Protein AF-X1AGR5-F1 (afdb_monomer)

Organism: NCBI:txid412755

Sequence (133 aa):
MGRGGSDTTAVALAVALNAKRVEIYSDVTGLFTADPNIVKEAKVIDKTEYEELFNMSYHGAKIVNIEAAEIALKSDNITLELKSAFSPEKGTKVLKKVEEGKIDFKTKKFARAVTHIPDIIQISIKLEENIDE

Secondary structure (DSSP, 8-state):
--TTHHHHHHHHHHHHTT-SEEEEEESSSS-BSS-TTT-TT--B-SEEEHHHHHHHHHTT--SS-HHHHHHHHH-SSPEEEEEESS--S--EEEES--------TTS--S-S------SPPP--PPPPP----

InterPro domains:
  IPR001048 Aspartate/glutamate/uridylate kinase [PF00696] (2-79)
  IPR036393 Acetylglutamate kinase-like superfamily [G3DSA:3.40.1160.10] (1-108)
  IPR036393 Acetylglutamate kinase-like superfamily [SSF53633] (2-96)

Structure (mmCIF, N/CA/C/O backbone):
data_AF-X1AGR5-F1
#
_entry.id   AF-X1AGR5-F1
#
loop_
_atom_site.group_PDB
_atom_site.id
_atom_site.type_symbol
_atom_site.label_atom_id
_atom_site.label_alt_id
_atom_site.label_comp_id
_atom_site.label_asym_id
_atom_site.label_entity_id
_atom_site.label_seq_id
_atom_site.pdbx_PDB_ins_code
_atom_site.Cartn_x
_atom_site.Cartn_y
_atom_site.Cartn_z
_atom_site.occupancy
_atom_site.B_iso_or_equiv
_atom_site.auth_seq_id
_atom_site.auth_comp_id
_atom_site.auth_asym_id
_atom_site.auth_atom_id
_atom_site.pdbx_PDB_model_num
ATOM 1 N N . MET A 1 1 ? -5.557 19.786 -8.642 1.00 55.28 1 MET A N 1
ATOM 2 C CA . MET A 1 1 ? -4.500 18.828 -8.247 1.00 55.28 1 MET A CA 1
ATOM 3 C C . MET A 1 1 ? -4.378 17.809 -9.373 1.00 55.28 1 MET A C 1
ATOM 5 O O . MET A 1 1 ? -5.410 17.487 -9.945 1.00 55.28 1 MET A O 1
ATOM 9 N N . GLY A 1 2 ? -3.170 17.413 -9.781 1.00 69.44 2 GLY A N 1
ATOM 10 C CA . GLY A 1 2 ? -2.946 16.521 -10.933 1.00 69.44 2 GLY A CA 1
ATOM 11 C C . GLY A 1 2 ? -3.445 15.079 -10.724 1.00 69.44 2 GLY A C 1
ATOM 12 O O . GLY A 1 2 ? -4.340 14.824 -9.916 1.00 69.44 2 GLY A O 1
ATOM 13 N N . ARG A 1 3 ? -2.866 14.107 -11.447 1.00 71.94 3 ARG A N 1
ATOM 14 C CA . ARG A 1 3 ? -3.168 12.673 -11.255 1.00 71.94 3 ARG A CA 1
ATOM 15 C C . ARG A 1 3 ? -2.917 12.266 -9.796 1.00 71.94 3 ARG A C 1
ATOM 17 O O . ARG A 1 3 ? -1.848 12.532 -9.267 1.00 71.94 3 ARG A O 1
ATOM 24 N N . GLY A 1 4 ? -3.900 11.618 -9.166 1.00 74.12 4 GLY A N 1
ATOM 25 C CA . GLY A 1 4 ? -3.837 11.214 -7.753 1.00 74.12 4 GLY A CA 1
ATOM 26 C C . GLY A 1 4 ? -4.339 12.257 -6.749 1.00 74.12 4 GLY A C 1
ATOM 27 O O . GLY A 1 4 ? -4.352 11.989 -5.555 1.00 74.12 4 GLY A O 1
ATOM 28 N N . GLY A 1 5 ? -4.845 13.407 -7.215 1.00 87.38 5 GLY A N 1
ATOM 29 C CA . GLY A 1 5 ? -5.409 14.433 -6.334 1.00 87.38 5 GLY A CA 1
ATOM 30 C C . GLY A 1 5 ? -6.589 13.962 -5.474 1.00 87.38 5 GLY A C 1
ATOM 31 O O . GLY A 1 5 ? -6.826 14.550 -4.424 1.00 87.38 5 GLY A O 1
ATOM 32 N N . SER A 1 6 ? -7.304 12.907 -5.882 1.00 91.88 6 SER A N 1
ATOM 33 C CA . SER A 1 6 ? -8.380 12.305 -5.080 1.00 91.88 6 SER A CA 1
ATOM 34 C C . SER A 1 6 ? -7.843 11.710 -3.778 1.00 91.88 6 SER A C 1
ATOM 36 O O . SER A 1 6 ? -8.321 12.077 -2.707 1.00 91.88 6 SER A O 1
ATOM 38 N N . ASP A 1 7 ? -6.810 10.868 -3.860 1.00 93.81 7 ASP A N 1
ATOM 39 C CA . ASP A 1 7 ? -6.175 10.243 -2.694 1.00 93.81 7 ASP A CA 1
ATOM 40 C C . ASP A 1 7 ? -5.610 11.317 -1.761 1.00 93.81 7 ASP A C 1
ATOM 42 O O . ASP A 1 7 ? -5.871 11.307 -0.558 1.00 93.81 7 ASP A O 1
ATOM 46 N N . THR A 1 8 ? -4.900 12.302 -2.324 1.00 93.69 8 THR A N 1
ATOM 47 C CA . THR A 1 8 ? -4.321 13.419 -1.567 1.00 93.69 8 THR A CA 1
ATOM 48 C C . THR A 1 8 ? -5.403 14.217 -0.844 1.00 93.69 8 THR A C 1
ATOM 50 O O . THR A 1 8 ? -5.253 14.536 0.333 1.00 93.69 8 THR A O 1
ATOM 53 N N . THR A 1 9 ? -6.517 14.506 -1.522 1.00 95.00 9 THR A N 1
ATOM 54 C CA . THR A 1 9 ? -7.651 15.230 -0.929 1.00 95.00 9 THR A CA 1
ATOM 55 C C . THR A 1 9 ? -8.308 14.412 0.180 1.00 95.00 9 THR A C 1
ATOM 57 O O . THR A 1 9 ? -8.598 14.956 1.244 1.00 95.00 9 THR A O 1
ATOM 60 N N . ALA A 1 10 ? -8.504 13.107 -0.031 1.00 95.06 10 ALA A N 1
ATOM 61 C CA . ALA A 1 10 ? -9.093 12.212 0.959 1.00 95.06 10 ALA A CA 1
ATOM 62 C C . ALA A 1 10 ? -8.238 12.139 2.231 1.00 95.06 10 ALA A C 1
ATOM 64 O O . ALA A 1 10 ? -8.761 12.289 3.338 1.00 95.06 10 ALA A O 1
ATOM 65 N N . VAL A 1 11 ? -6.920 11.980 2.081 1.00 95.44 11 VAL A N 1
ATOM 66 C CA . VAL A 1 11 ? -5.991 11.959 3.216 1.00 95.44 11 VAL A CA 1
ATOM 67 C C . VAL A 1 11 ? -5.942 13.319 3.909 1.00 95.44 11 VAL A C 1
ATOM 69 O O . VAL A 1 11 ? -6.054 13.376 5.131 1.00 95.44 11 VAL A O 1
ATOM 72 N N . ALA A 1 12 ? -5.831 14.424 3.167 1.00 94.25 12 ALA A N 1
ATOM 73 C CA . ALA A 1 12 ? -5.797 15.764 3.754 1.00 94.25 12 ALA A CA 1
ATOM 74 C C . ALA A 1 12 ? -7.069 16.074 4.562 1.00 94.25 12 ALA A C 1
ATOM 76 O O . ALA A 1 12 ? -6.987 16.589 5.679 1.00 94.25 12 ALA A O 1
ATOM 77 N N . LEU A 1 13 ? -8.241 15.706 4.035 1.00 96.00 13 LEU A N 1
ATOM 78 C CA . LEU A 1 13 ? -9.512 15.858 4.739 1.00 96.00 13 LEU A CA 1
ATOM 79 C C . LEU A 1 13 ? -9.560 14.986 5.999 1.00 96.00 13 LEU A C 1
ATOM 81 O O . LEU A 1 13 ? -9.976 15.454 7.055 1.00 96.00 13 LEU A O 1
ATOM 85 N N . ALA A 1 14 ? -9.093 13.741 5.917 1.00 96.44 14 ALA A N 1
ATOM 86 C CA . ALA A 1 14 ? -9.012 12.848 7.066 1.00 96.44 14 ALA A CA 1
ATOM 87 C C . ALA A 1 14 ? -8.092 13.391 8.170 1.00 96.44 14 ALA A C 1
ATOM 89 O O . ALA A 1 14 ? -8.445 13.295 9.345 1.00 96.44 14 ALA A O 1
ATOM 90 N N . VAL A 1 15 ? -6.962 14.013 7.809 1.00 94.62 15 VAL A N 1
ATOM 91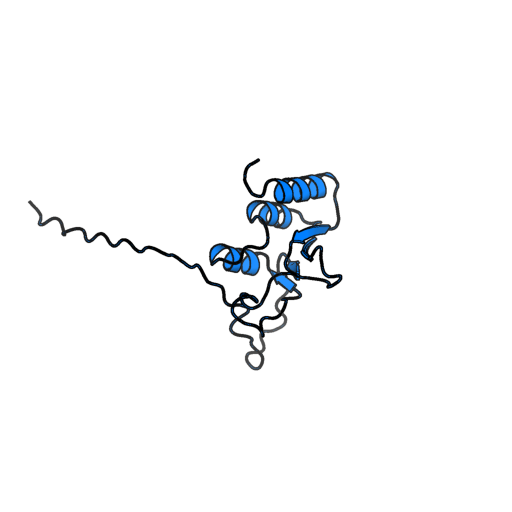 C CA . VAL A 1 15 ? -6.079 14.700 8.767 1.00 94.62 15 VAL A CA 1
ATOM 92 C C . VAL A 1 15 ? -6.823 15.852 9.435 1.00 94.62 15 VAL A C 1
ATOM 94 O O . VAL A 1 15 ? -6.846 15.931 10.662 1.00 94.62 15 VAL A O 1
ATOM 97 N N . ALA A 1 16 ? -7.471 16.714 8.647 1.00 95.19 16 ALA A N 1
ATOM 98 C CA . ALA A 1 16 ? -8.199 17.874 9.160 1.00 95.19 16 ALA A CA 1
ATOM 99 C C . ALA A 1 16 ? -9.364 17.486 10.090 1.00 95.19 16 ALA A C 1
ATOM 101 O O . ALA A 1 16 ? -9.643 18.183 11.062 1.00 95.19 16 ALA A O 1
ATOM 102 N N . LEU A 1 17 ? -10.024 16.360 9.811 1.00 96.00 17 LEU A N 1
ATOM 103 C CA . LEU A 1 17 ? -11.137 15.830 10.603 1.00 96.00 17 LEU A CA 1
ATOM 104 C C . LEU A 1 17 ? -10.696 14.904 11.746 1.00 96.00 17 LEU A C 1
ATOM 106 O O . LEU A 1 17 ? -11.548 14.344 12.436 1.00 96.00 17 LEU A O 1
ATOM 110 N N . ASN A 1 18 ? -9.388 14.725 11.951 1.00 93.81 18 ASN A N 1
ATOM 111 C CA . ASN A 1 18 ? -8.825 13.812 12.944 1.00 93.81 18 ASN A CA 1
ATOM 112 C C . ASN A 1 18 ? -9.389 12.377 12.834 1.00 93.81 18 ASN A C 1
ATOM 114 O O . ASN A 1 18 ? -9.734 11.728 13.827 1.00 93.81 18 ASN A O 1
ATOM 118 N N . ALA A 1 19 ? -9.540 11.894 11.601 1.00 96.06 19 ALA A N 1
ATOM 119 C CA . ALA A 1 19 ? -10.049 10.562 11.326 1.00 96.06 19 ALA A CA 1
ATOM 120 C C . ALA A 1 19 ? -9.051 9.482 11.770 1.00 96.06 19 ALA A C 1
ATOM 122 O O . ALA A 1 19 ? -7.838 9.668 11.735 1.00 96.06 19 ALA A O 1
ATOM 123 N N . LYS A 1 20 ? -9.575 8.308 12.138 1.00 94.25 20 LYS A N 1
ATOM 124 C CA . LYS A 1 20 ? -8.757 7.161 12.579 1.00 94.25 20 LYS A CA 1
ATOM 125 C C . LYS A 1 20 ? -8.129 6.377 11.424 1.00 94.25 20 LYS A C 1
ATOM 127 O O . LYS A 1 20 ? -7.192 5.603 11.621 1.00 94.25 20 LYS A O 1
ATOM 132 N N . ARG A 1 21 ? -8.709 6.484 10.228 1.00 94.81 21 ARG A N 1
ATOM 133 C CA . ARG A 1 21 ? -8.264 5.739 9.051 1.00 94.81 21 ARG A CA 1
ATOM 134 C C . ARG A 1 21 ? -8.702 6.398 7.753 1.00 94.81 21 ARG A C 1
ATOM 136 O O . ARG A 1 21 ? -9.704 7.111 7.734 1.00 94.81 21 ARG A O 1
ATOM 143 N N . VAL A 1 22 ? -7.969 6.086 6.693 1.00 96.31 22 VAL A N 1
ATOM 144 C CA . VAL A 1 22 ? -8.286 6.402 5.301 1.00 96.31 22 VAL A CA 1
ATOM 145 C C . VAL A 1 22 ? -8.297 5.096 4.524 1.00 96.31 22 VAL A C 1
ATOM 147 O O . VAL A 1 22 ? -7.329 4.341 4.569 1.00 96.31 22 VAL A O 1
ATOM 150 N N . GLU A 1 23 ? -9.391 4.840 3.818 1.00 95.56 23 GLU A N 1
ATOM 151 C CA . GLU A 1 23 ? -9.535 3.681 2.942 1.00 95.56 23 GLU A CA 1
ATOM 152 C C . GLU A 1 23 ? -9.437 4.159 1.489 1.00 95.56 23 GLU A C 1
ATOM 154 O O . GLU A 1 23 ? -10.241 4.984 1.052 1.00 95.56 23 GLU A O 1
ATOM 159 N N . ILE A 1 24 ? -8.450 3.657 0.751 1.00 94.88 24 ILE A N 1
ATOM 160 C CA . ILE A 1 24 ? -8.292 3.898 -0.684 1.00 94.88 24 ILE A CA 1
ATOM 161 C C . ILE A 1 24 ? -8.856 2.691 -1.421 1.00 94.88 24 ILE A C 1
ATOM 163 O O . ILE A 1 24 ? -8.358 1.573 -1.277 1.00 94.88 24 ILE A O 1
ATOM 167 N N . TYR A 1 25 ? -9.916 2.925 -2.191 1.00 93.19 25 TYR A N 1
ATOM 168 C CA . TYR A 1 25 ? -10.593 1.898 -2.972 1.00 93.19 25 TYR A CA 1
ATOM 169 C C . TYR A 1 25 ? -10.103 1.916 -4.421 1.00 93.19 25 TYR A C 1
ATOM 171 O O . TYR A 1 25 ? -10.128 2.956 -5.077 1.00 93.19 25 TYR A O 1
ATOM 179 N N . SER A 1 26 ? -9.694 0.752 -4.918 1.00 90.56 26 SER A N 1
ATOM 180 C CA . SER A 1 26 ? -9.244 0.532 -6.295 1.00 90.56 26 SER A CA 1
ATOM 181 C C . SER A 1 26 ? -9.943 -0.682 -6.923 1.00 90.56 26 SER A C 1
ATOM 183 O O . SER A 1 26 ? -10.849 -1.276 -6.333 1.00 90.56 26 SER A O 1
ATOM 185 N N . ASP A 1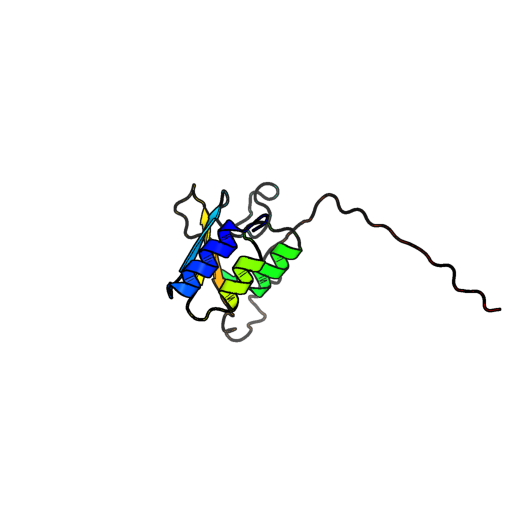 27 ? -9.564 -1.040 -8.144 1.00 88.31 27 ASP A N 1
ATOM 186 C CA . ASP A 1 27 ? -10.014 -2.253 -8.826 1.00 88.31 27 ASP A CA 1
ATOM 187 C C . ASP A 1 27 ? -9.318 -3.527 -8.315 1.00 88.31 27 ASP A C 1
ATOM 189 O O . ASP A 1 27 ? -9.857 -4.623 -8.466 1.00 88.31 27 ASP A O 1
ATOM 193 N N . VAL A 1 28 ? -8.187 -3.394 -7.620 1.00 86.50 28 VAL A N 1
ATOM 194 C CA . VAL A 1 28 ? -7.450 -4.502 -6.999 1.00 86.50 28 VAL A CA 1
ATOM 195 C C . VAL A 1 28 ? -7.701 -4.593 -5.492 1.00 86.50 28 VAL A C 1
ATOM 197 O O . VAL A 1 28 ? -7.942 -3.600 -4.811 1.00 86.50 28 VAL A O 1
ATOM 200 N N . THR A 1 29 ? -7.656 -5.812 -4.944 1.00 91.12 29 THR A N 1
ATOM 201 C CA . THR A 1 29 ? -7.975 -6.086 -3.528 1.00 91.12 29 THR A CA 1
ATOM 202 C C . THR A 1 29 ? -7.034 -5.423 -2.530 1.00 91.12 29 THR A C 1
ATOM 204 O O . THR A 1 29 ? -7.442 -5.115 -1.414 1.00 91.12 29 THR A O 1
ATOM 207 N N . GLY A 1 30 ? -5.789 -5.188 -2.920 1.00 93.06 30 GLY A N 1
ATOM 208 C CA . GLY A 1 30 ? -4.748 -4.641 -2.066 1.00 93.06 30 GLY A CA 1
ATOM 209 C C . GLY A 1 30 ? -3.399 -4.752 -2.760 1.00 93.06 30 GLY A C 1
ATOM 210 O O . GLY A 1 30 ? -3.326 -4.972 -3.969 1.00 93.06 30 GLY A O 1
ATOM 211 N N . LEU A 1 31 ? -2.324 -4.611 -1.994 1.00 93.94 31 LEU A N 1
ATOM 212 C CA . LEU A 1 31 ? -0.964 -4.797 -2.479 1.00 93.94 31 LEU A CA 1
ATOM 213 C C . LEU A 1 31 ? -0.672 -6.297 -2.602 1.00 93.94 31 LEU A C 1
ATOM 215 O O . LEU A 1 31 ? -0.914 -7.043 -1.656 1.00 93.94 31 LEU A O 1
ATOM 219 N N . PHE A 1 32 ? -0.146 -6.749 -3.738 1.00 93.94 32 PHE A N 1
ATOM 220 C CA . PHE A 1 32 ? 0.139 -8.167 -3.981 1.00 93.94 32 PHE A CA 1
ATOM 221 C C . PHE A 1 32 ? 1.635 -8.493 -3.889 1.00 93.94 32 PHE A C 1
ATOM 223 O O . PHE A 1 32 ? 2.493 -7.632 -4.076 1.00 93.94 32 PHE A O 1
ATOM 230 N N . THR A 1 33 ? 1.958 -9.768 -3.648 1.00 94.75 33 THR A N 1
ATOM 231 C CA . THR A 1 33 ? 3.339 -10.289 -3.670 1.00 94.75 33 THR A CA 1
ATOM 232 C C . THR A 1 33 ? 3.983 -10.264 -5.061 1.00 94.75 33 THR A C 1
ATOM 234 O O . THR A 1 33 ? 5.201 -10.353 -5.169 1.00 94.75 33 THR A O 1
ATOM 237 N N . ALA A 1 34 ? 3.185 -10.195 -6.121 1.00 94.19 34 ALA A N 1
ATOM 238 C CA . ALA A 1 34 ? 3.593 -10.013 -7.513 1.00 94.19 34 ALA A CA 1
ATOM 239 C C . ALA A 1 34 ? 2.390 -9.461 -8.295 1.00 94.19 34 ALA A C 1
ATOM 241 O O . ALA A 1 34 ? 1.284 -9.437 -7.759 1.00 94.19 34 ALA A O 1
ATOM 242 N N . ASP A 1 35 ? 2.567 -9.043 -9.549 1.00 92.31 35 ASP A N 1
ATOM 243 C CA . ASP A 1 35 ? 1.428 -8.653 -10.391 1.00 92.31 35 ASP A CA 1
ATOM 244 C C . ASP A 1 35 ? 0.503 -9.870 -10.639 1.00 92.31 35 ASP A C 1
ATOM 246 O O . ASP A 1 35 ? 0.949 -10.830 -11.277 1.00 92.31 35 ASP A O 1
ATOM 250 N N . PRO A 1 36 ? -0.767 -9.861 -10.178 1.00 91.62 36 PRO A N 1
ATOM 251 C CA . PRO A 1 36 ? -1.689 -10.991 -10.333 1.00 91.62 36 PRO A CA 1
ATOM 252 C C . PRO A 1 36 ? -2.109 -11.254 -11.791 1.00 91.62 36 PRO A C 1
ATOM 254 O O . PRO A 1 36 ? -2.593 -12.342 -12.131 1.00 91.62 36 PRO A O 1
ATOM 257 N N . ASN A 1 37 ? -1.919 -10.283 -12.689 1.00 90.25 37 ASN A N 1
ATOM 258 C CA . ASN A 1 37 ? -2.154 -10.488 -14.114 1.00 90.25 37 ASN A CA 1
ATOM 259 C C . ASN A 1 37 ? -1.077 -11.386 -14.732 1.00 90.25 37 ASN A C 1
ATOM 261 O O . ASN A 1 37 ? -1.401 -12.178 -15.619 1.00 90.25 37 ASN A O 1
ATOM 265 N N . ILE A 1 38 ? 0.154 -11.316 -14.209 1.00 92.50 38 ILE A N 1
ATOM 266 C CA . ILE A 1 38 ? 1.324 -12.073 -14.674 1.00 92.50 38 ILE A CA 1
ATOM 267 C C . ILE A 1 38 ? 1.499 -13.374 -13.878 1.00 92.50 38 ILE A C 1
ATOM 269 O O . ILE A 1 38 ? 1.680 -14.436 -14.468 1.00 92.50 38 ILE A O 1
ATOM 273 N N . VAL A 1 39 ? 1.421 -13.309 -12.547 1.00 95.12 39 VAL A N 1
ATOM 274 C CA . VAL A 1 39 ? 1.635 -14.440 -11.631 1.00 95.12 39 VAL A CA 1
ATOM 275 C C . VAL A 1 39 ? 0.317 -14.790 -10.948 1.00 95.12 39 VAL A C 1
ATOM 277 O O . VAL A 1 39 ? -0.138 -14.075 -10.058 1.00 95.12 39 VAL A O 1
ATOM 280 N N . LYS A 1 40 ? -0.310 -15.906 -11.334 1.00 93.88 40 LYS A N 1
ATOM 281 C CA . LYS A 1 40 ? -1.642 -16.294 -10.825 1.00 93.88 40 LYS A CA 1
ATOM 282 C C . LYS A 1 40 ? -1.639 -16.686 -9.350 1.00 93.88 40 LYS A C 1
ATOM 284 O O . LYS A 1 40 ? -2.659 -16.565 -8.682 1.00 93.88 40 LYS A O 1
ATOM 289 N N . GLU A 1 41 ? -0.492 -17.105 -8.831 1.00 95.75 41 GLU A N 1
ATOM 290 C CA . GLU A 1 41 ? -0.281 -17.455 -7.429 1.00 95.75 41 GLU A CA 1
ATOM 291 C C . GLU A 1 41 ? 0.005 -16.233 -6.542 1.00 95.75 41 GLU A C 1
ATOM 293 O O . GLU A 1 41 ? 0.255 -16.401 -5.343 1.00 95.75 41 GLU A O 1
ATOM 298 N N . ALA A 1 42 ? 0.003 -15.015 -7.102 1.00 94.31 42 ALA A N 1
ATOM 299 C CA . ALA A 1 42 ? 0.205 -13.789 -6.343 1.00 94.31 42 ALA A CA 1
ATOM 300 C C . ALA A 1 42 ? -0.845 -13.656 -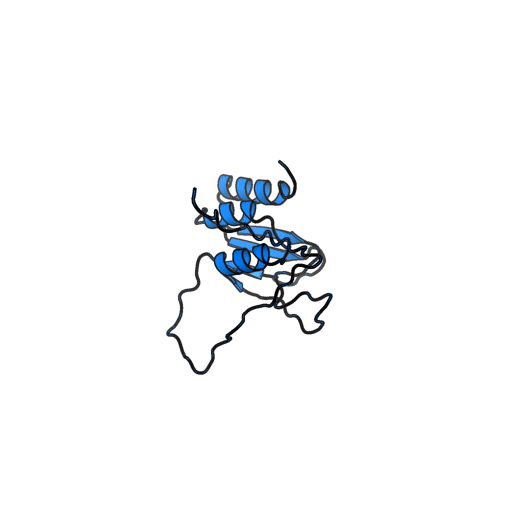5.233 1.00 94.31 42 ALA A C 1
ATOM 302 O O . ALA A 1 42 ? -2.040 -13.864 -5.442 1.00 94.31 42 ALA A O 1
ATOM 303 N N . LYS A 1 43 ? -0.393 -13.288 -4.034 1.00 93.56 43 LYS A N 1
ATOM 304 C CA . LYS A 1 43 ? -1.246 -13.182 -2.845 1.00 93.56 43 LYS A CA 1
ATOM 305 C C . LYS A 1 43 ? -1.319 -11.745 -2.372 1.00 93.56 43 LYS A C 1
ATOM 307 O O . LYS A 1 43 ? -0.329 -11.021 -2.466 1.00 93.56 43 LYS A O 1
ATOM 312 N N . VAL A 1 44 ? -2.464 -11.362 -1.817 1.00 93.69 44 VAL A N 1
ATOM 313 C CA . VAL A 1 44 ? -2.617 -10.080 -1.124 1.00 93.69 44 VAL A CA 1
ATOM 314 C C . VAL A 1 44 ? -1.714 -10.064 0.113 1.00 93.69 44 VAL A C 1
ATOM 316 O O . VAL A 1 44 ? -1.578 -11.056 0.831 1.00 93.69 44 VAL A O 1
ATOM 319 N N . ILE A 1 45 ? -1.065 -8.930 0.344 1.00 93.56 45 ILE A N 1
ATOM 320 C CA . ILE A 1 45 ? -0.246 -8.648 1.514 1.00 93.56 45 ILE A CA 1
ATOM 321 C C . ILE A 1 45 ? -1.151 -7.996 2.559 1.00 93.56 45 ILE A C 1
ATOM 323 O O . ILE A 1 45 ? -1.545 -6.847 2.400 1.00 93.56 45 ILE A O 1
ATOM 327 N N . ASP A 1 46 ? -1.458 -8.695 3.651 1.00 93.06 46 ASP A N 1
ATOM 328 C CA . ASP A 1 46 ? -2.385 -8.178 4.675 1.00 93.06 46 ASP A CA 1
ATOM 329 C C . ASP A 1 46 ? -1.885 -6.893 5.358 1.00 93.06 46 ASP A C 1
ATOM 331 O O . ASP A 1 46 ? -2.661 -6.010 5.729 1.00 93.06 46 ASP A O 1
ATOM 335 N N . LYS A 1 47 ? -0.569 -6.810 5.584 1.00 92.56 47 LYS A N 1
ATOM 336 C CA . LYS A 1 47 ? 0.096 -5.698 6.273 1.00 92.56 47 LYS A CA 1
ATOM 337 C C . LYS A 1 47 ? 1.435 -5.395 5.623 1.00 92.56 47 LYS A C 1
ATOM 339 O O . LYS A 1 47 ? 2.194 -6.325 5.339 1.00 92.56 47 LYS A O 1
ATOM 344 N N . THR A 1 48 ? 1.733 -4.119 5.451 1.00 91.75 48 THR A N 1
ATOM 345 C CA . THR A 1 48 ? 3.009 -3.639 4.915 1.00 91.75 48 THR A CA 1
ATOM 346 C C . THR A 1 48 ? 3.430 -2.366 5.632 1.00 91.75 48 THR A C 1
ATOM 348 O O . THR A 1 48 ? 2.594 -1.667 6.212 1.00 91.75 48 THR A O 1
ATOM 351 N N . GLU A 1 49 ? 4.718 -2.069 5.618 1.00 91.88 49 GLU A N 1
ATOM 352 C CA . GLU A 1 49 ? 5.226 -0.791 6.106 1.00 91.88 49 GLU A CA 1
ATOM 353 C C . GLU A 1 49 ? 5.176 0.279 5.012 1.00 91.88 49 GLU A C 1
ATOM 355 O O . GLU A 1 49 ? 5.193 -0.034 3.821 1.00 91.88 49 GLU A O 1
ATOM 360 N N . TYR A 1 50 ? 5.131 1.556 5.400 1.00 93.06 50 TYR A N 1
ATOM 361 C CA . TYR A 1 50 ? 5.202 2.649 4.422 1.00 93.06 50 TYR A CA 1
ATOM 362 C C . TYR A 1 50 ? 6.479 2.578 3.575 1.00 93.06 50 TYR A C 1
ATOM 364 O O . TYR A 1 50 ? 6.418 2.814 2.374 1.00 93.06 50 TYR A O 1
ATOM 372 N N . GLU A 1 51 ? 7.613 2.198 4.169 1.00 91.44 51 GLU A N 1
ATOM 373 C CA . GLU A 1 51 ? 8.877 2.045 3.440 1.00 91.44 51 GLU A CA 1
ATOM 374 C C . GLU A 1 51 ? 8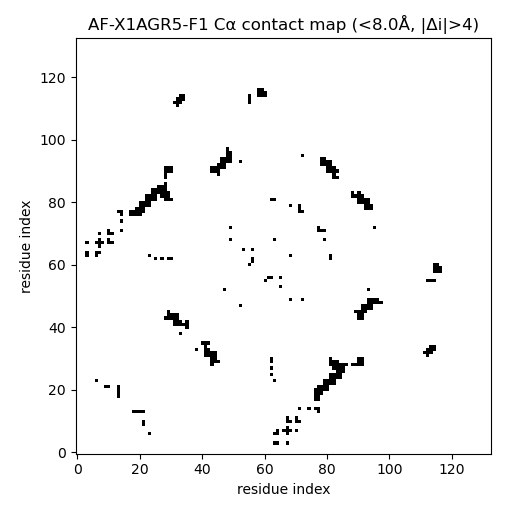.798 0.942 2.371 1.00 91.44 51 GLU A C 1
ATOM 376 O O . GLU A 1 51 ? 9.223 1.145 1.234 1.00 91.44 51 GLU A O 1
ATOM 381 N N . GLU A 1 52 ? 8.194 -0.207 2.694 1.00 91.38 52 GLU A N 1
ATOM 382 C CA . GLU A 1 52 ? 7.956 -1.282 1.724 1.00 91.38 52 GLU A CA 1
ATOM 383 C C . GLU A 1 52 ? 7.020 -0.819 0.602 1.00 91.38 52 GLU A C 1
ATOM 385 O O . GLU A 1 52 ? 7.314 -1.039 -0.573 1.00 91.38 52 GLU A O 1
ATOM 390 N N . LEU A 1 53 ? 5.920 -0.141 0.947 1.00 93.44 53 LEU A N 1
ATOM 391 C CA . LEU A 1 53 ? 4.974 0.405 -0.024 1.00 93.44 53 LEU A CA 1
ATOM 392 C C . LEU A 1 53 ? 5.657 1.390 -0.981 1.00 93.44 53 LEU A C 1
ATOM 394 O O . LEU A 1 53 ? 5.453 1.298 -2.193 1.00 93.44 53 LEU A O 1
ATOM 398 N N . PHE A 1 54 ? 6.466 2.317 -0.461 1.00 93.81 54 PHE A N 1
ATOM 399 C CA . PHE A 1 54 ? 7.189 3.297 -1.270 1.00 93.81 54 PHE A CA 1
ATOM 400 C C . PHE A 1 54 ? 8.201 2.623 -2.186 1.00 93.81 54 PHE A C 1
ATOM 402 O O . PHE A 1 54 ? 8.208 2.899 -3.385 1.00 93.81 54 PHE A O 1
ATOM 409 N N . ASN A 1 55 ? 8.981 1.676 -1.660 1.00 92.44 55 ASN A N 1
ATOM 410 C CA . ASN A 1 55 ? 9.929 0.909 -2.459 1.00 92.44 55 ASN A CA 1
ATOM 411 C C . ASN A 1 55 ? 9.224 0.126 -3.569 1.00 92.44 55 ASN A C 1
ATOM 413 O O . ASN A 1 55 ? 9.626 0.206 -4.727 1.00 92.44 55 ASN A O 1
ATOM 417 N N . MET A 1 56 ? 8.146 -0.592 -3.256 1.00 93.19 56 MET A N 1
ATOM 418 C CA . MET A 1 56 ? 7.381 -1.329 -4.262 1.00 93.19 56 MET A CA 1
ATOM 419 C C . MET A 1 56 ? 6.794 -0.394 -5.320 1.00 93.19 56 MET A C 1
ATOM 421 O O . MET A 1 56 ? 6.825 -0.710 -6.509 1.00 93.19 56 MET A O 1
ATOM 425 N N . SER A 1 57 ? 6.290 0.767 -4.906 1.00 91.31 57 SER A N 1
ATOM 426 C CA . SER A 1 57 ? 5.647 1.700 -5.829 1.00 91.31 57 SER A CA 1
ATOM 427 C C . SER A 1 57 ? 6.638 2.396 -6.751 1.00 91.31 57 SER A C 1
ATOM 429 O O . SER A 1 57 ? 6.374 2.537 -7.945 1.00 91.31 57 SER A O 1
ATOM 431 N N . TYR A 1 58 ? 7.813 2.748 -6.226 1.00 90.44 58 TYR A N 1
ATOM 432 C CA . TYR A 1 58 ? 8.923 3.269 -7.019 1.00 90.44 58 TYR A CA 1
ATOM 433 C C . TYR A 1 58 ? 9.366 2.273 -8.101 1.00 90.44 58 TYR A C 1
ATOM 435 O O . TYR A 1 58 ? 9.681 2.671 -9.218 1.00 90.44 58 TYR A O 1
ATOM 443 N N . HIS A 1 59 ? 9.307 0.972 -7.800 1.00 91.88 59 HIS A N 1
ATOM 444 C CA . HIS A 1 59 ? 9.678 -0.111 -8.715 1.00 91.88 59 HIS A CA 1
ATOM 445 C C . HIS A 1 59 ? 8.495 -0.681 -9.525 1.00 91.88 59 HIS A C 1
ATOM 447 O O . HIS A 1 59 ? 8.591 -1.770 -10.089 1.00 91.88 59 HIS A O 1
ATOM 453 N N . GLY A 1 60 ? 7.383 0.055 -9.629 1.00 88.50 60 GLY A N 1
ATOM 454 C CA . GLY A 1 60 ? 6.321 -0.228 -10.601 1.00 88.50 60 GLY A CA 1
ATOM 455 C C . GLY A 1 60 ? 4.995 -0.729 -10.032 1.00 88.50 60 GLY A C 1
ATOM 456 O O . GLY A 1 60 ? 4.034 -0.838 -10.793 1.00 88.50 60 GLY A O 1
ATOM 457 N N . ALA A 1 61 ? 4.880 -0.976 -8.722 1.00 91.25 61 ALA A N 1
ATOM 458 C CA . ALA A 1 61 ? 3.580 -1.272 -8.116 1.00 91.25 61 ALA A CA 1
ATOM 459 C C . ALA A 1 61 ? 2.692 -0.014 -8.093 1.00 91.25 61 ALA A C 1
ATOM 461 O O . ALA A 1 61 ? 3.002 0.978 -7.444 1.00 91.25 61 ALA A O 1
ATOM 462 N N . LYS A 1 62 ? 1.554 -0.030 -8.787 1.00 85.25 62 LYS A N 1
ATOM 463 C CA . LYS A 1 62 ? 0.650 1.129 -8.855 1.00 85.25 62 LYS A CA 1
ATOM 464 C C . LYS A 1 62 ? -0.649 0.806 -8.135 1.00 85.25 62 LYS A C 1
ATOM 466 O O . LYS A 1 62 ? -1.493 0.119 -8.695 1.00 85.25 62 LYS A O 1
ATOM 471 N N . ILE A 1 63 ? -0.797 1.292 -6.904 1.00 85.62 63 ILE A N 1
ATOM 472 C CA . ILE A 1 63 ? -2.022 1.080 -6.112 1.00 85.62 63 ILE A CA 1
ATOM 473 C C . ILE A 1 63 ? -2.540 2.335 -5.408 1.00 85.62 63 ILE A C 1
ATOM 475 O O . ILE A 1 63 ? -3.743 2.488 -5.240 1.00 85.62 63 ILE A O 1
ATOM 479 N N . VAL A 1 64 ? -1.651 3.245 -5.010 1.00 89.56 64 VAL A N 1
ATOM 480 C CA . VAL A 1 64 ? -2.008 4.478 -4.301 1.00 89.56 64 VAL A CA 1
ATOM 481 C C . VAL A 1 64 ? -1.094 5.607 -4.748 1.00 89.56 64 VAL A C 1
ATOM 483 O O . VAL A 1 64 ? 0.064 5.375 -5.104 1.00 89.56 64 VAL A O 1
ATOM 486 N N . ASN A 1 65 ? -1.598 6.839 -4.736 1.00 91.56 65 ASN A N 1
ATOM 487 C CA . ASN A 1 65 ? -0.748 8.007 -4.913 1.00 91.56 65 ASN A CA 1
ATOM 488 C C . ASN A 1 65 ? 0.264 8.128 -3.752 1.00 91.56 65 ASN A C 1
ATOM 490 O O . ASN A 1 65 ? -0.112 8.161 -2.579 1.00 91.56 65 ASN A O 1
ATOM 494 N N . ILE A 1 66 ? 1.555 8.215 -4.085 1.00 91.75 66 ILE A N 1
ATOM 495 C CA . ILE A 1 66 ? 2.634 8.224 -3.086 1.00 91.75 66 ILE A CA 1
ATOM 496 C C . ILE A 1 66 ? 2.625 9.490 -2.232 1.00 91.75 66 ILE A C 1
ATOM 498 O O . ILE A 1 66 ? 2.798 9.392 -1.021 1.00 91.75 66 ILE A O 1
ATOM 502 N N . GLU A 1 67 ? 2.320 10.651 -2.812 1.00 91.25 67 GLU A N 1
ATOM 503 C CA . GLU A 1 67 ? 2.222 11.907 -2.057 1.00 91.25 67 GLU A CA 1
ATOM 504 C C . GLU A 1 67 ? 1.103 11.832 -1.004 1.00 91.25 67 GLU A C 1
ATOM 506 O O . GLU A 1 67 ? 1.274 12.268 0.134 1.00 91.25 67 GLU A O 1
ATOM 511 N N . ALA A 1 68 ? -0.036 11.220 -1.342 1.00 93.81 68 ALA A N 1
ATOM 512 C CA . ALA A 1 68 ? -1.120 10.982 -0.395 1.00 93.81 68 ALA A CA 1
ATOM 513 C C . ALA A 1 68 ? -0.683 10.059 0.756 1.00 93.81 68 ALA A C 1
ATOM 515 O O . ALA A 1 68 ? -0.950 10.348 1.926 1.00 93.81 68 ALA A O 1
ATOM 516 N N . ALA A 1 69 ? 0.027 8.974 0.441 1.00 94.38 69 ALA A N 1
ATOM 517 C CA . ALA A 1 69 ? 0.553 8.053 1.443 1.00 94.38 69 ALA A CA 1
ATOM 518 C C . ALA A 1 69 ? 1.618 8.711 2.348 1.00 94.38 69 ALA A C 1
ATOM 520 O O . ALA A 1 69 ? 1.632 8.458 3.552 1.00 94.38 69 ALA A O 1
ATOM 521 N N . GLU A 1 70 ? 2.450 9.616 1.828 1.00 93.75 70 GLU A N 1
ATOM 522 C CA . GLU A 1 70 ? 3.383 10.411 2.638 1.00 93.75 70 GLU A CA 1
ATOM 523 C C . GLU A 1 70 ? 2.670 11.340 3.629 1.00 93.75 70 GLU A C 1
ATOM 525 O O . GLU A 1 70 ? 3.107 11.480 4.775 1.00 93.75 70 GLU A O 1
ATOM 530 N N . ILE A 1 71 ? 1.566 11.974 3.221 1.00 93.94 71 ILE A N 1
ATOM 531 C CA . ILE A 1 71 ? 0.758 12.800 4.131 1.00 93.94 71 ILE A CA 1
ATOM 532 C C . ILE A 1 71 ? 0.174 11.927 5.248 1.00 93.94 71 ILE A C 1
ATOM 534 O O . ILE A 1 71 ? 0.210 12.321 6.416 1.00 93.94 71 ILE A O 1
ATOM 538 N N . ALA A 1 72 ? -0.308 10.725 4.915 1.00 94.31 72 ALA A N 1
ATOM 539 C CA . ALA A 1 72 ? -0.817 9.779 5.904 1.00 94.31 72 ALA A CA 1
ATOM 540 C C . ALA A 1 72 ? 0.283 9.340 6.889 1.00 94.31 72 ALA A C 1
ATOM 542 O O . ALA A 1 72 ? 0.049 9.337 8.095 1.00 94.31 72 ALA A O 1
ATOM 543 N N . LEU A 1 73 ? 1.502 9.065 6.406 1.00 94.44 73 LEU A N 1
ATOM 544 C CA . LEU A 1 73 ? 2.668 8.736 7.239 1.00 94.44 73 LEU A CA 1
ATOM 545 C C . LEU A 1 73 ? 3.025 9.859 8.229 1.00 94.44 73 LEU A C 1
ATOM 547 O O . LEU A 1 73 ? 3.400 9.585 9.371 1.00 94.44 73 LEU A O 1
ATOM 551 N N . LYS A 1 74 ? 2.892 11.125 7.822 1.00 92.50 74 LYS A N 1
ATOM 552 C CA . LYS A 1 74 ? 3.151 12.286 8.693 1.00 92.50 74 LYS A CA 1
ATOM 553 C C . LYS A 1 74 ? 2.079 12.485 9.770 1.00 92.50 74 LYS A C 1
ATOM 555 O O . LYS A 1 74 ? 2.344 13.162 10.756 1.00 92.50 74 LYS A O 1
ATOM 560 N N . SER A 1 75 ? 0.893 11.896 9.618 1.00 89.88 75 SER A N 1
ATOM 561 C CA . SER A 1 75 ? -0.194 11.982 10.600 1.00 89.88 75 SER A CA 1
ATOM 562 C C . SER A 1 75 ? -0.116 10.856 11.628 1.00 89.88 75 SER A C 1
ATOM 564 O O . SER A 1 75 ? 0.072 9.699 11.268 1.00 89.88 75 SER A O 1
ATOM 566 N N . ASP A 1 76 ? -0.260 11.150 12.919 1.00 84.25 76 ASP A N 1
ATOM 567 C CA . ASP A 1 76 ? -0.171 10.130 13.981 1.00 84.25 76 ASP A CA 1
ATOM 568 C C . ASP A 1 76 ? -1.438 9.294 14.159 1.00 84.25 76 ASP A C 1
ATOM 570 O O . ASP A 1 76 ? -1.376 8.174 14.662 1.00 84.25 76 ASP A O 1
ATOM 574 N N . ASN A 1 77 ? -2.577 9.801 13.690 1.00 82.81 77 ASN A N 1
ATOM 575 C CA . ASN A 1 77 ? -3.881 9.199 13.962 1.00 82.81 77 ASN A CA 1
ATOM 576 C C . ASN A 1 77 ? -4.450 8.417 12.774 1.00 82.81 77 ASN A C 1
ATOM 578 O O . ASN A 1 77 ? -5.485 7.767 12.918 1.00 82.81 77 ASN A O 1
ATOM 582 N N . ILE A 1 78 ? -3.785 8.455 11.615 1.00 92.88 78 ILE A N 1
ATOM 583 C CA . ILE A 1 78 ? -4.294 7.848 10.385 1.00 92.88 78 ILE A CA 1
ATOM 584 C C . ILE A 1 78 ? -3.629 6.505 10.120 1.00 92.88 78 ILE A C 1
ATOM 586 O O . ILE A 1 78 ? -2.430 6.393 9.875 1.00 92.88 78 ILE A O 1
ATOM 590 N N . THR A 1 79 ? -4.465 5.475 10.069 1.00 93.00 79 THR A N 1
ATOM 591 C CA . THR A 1 79 ? -4.146 4.229 9.374 1.00 93.00 79 THR A CA 1
ATOM 592 C C . THR A 1 79 ? -4.559 4.326 7.904 1.00 93.00 79 THR A C 1
ATOM 594 O O . THR A 1 79 ? -5.720 4.614 7.626 1.00 93.00 79 THR A O 1
ATOM 597 N N . LEU A 1 80 ? -3.659 4.011 6.973 1.00 95.94 80 LEU A N 1
ATOM 598 C CA . LEU A 1 80 ? -3.992 3.859 5.554 1.00 95.94 80 LEU A CA 1
ATOM 599 C C . LEU A 1 80 ? -4.335 2.392 5.234 1.00 95.94 80 LEU A C 1
ATOM 601 O O . LEU A 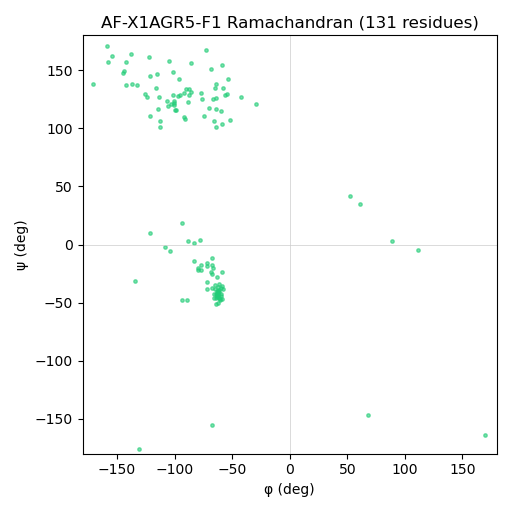1 80 ? -3.586 1.481 5.596 1.00 95.94 80 LEU A O 1
ATOM 605 N N . GLU A 1 81 ? -5.459 2.161 4.557 1.00 96.12 81 GLU A N 1
ATOM 606 C CA . GLU A 1 81 ? -5.918 0.841 4.108 1.00 96.12 81 GLU A CA 1
ATOM 607 C C . GLU A 1 81 ? -6.188 0.856 2.597 1.00 96.12 81 GLU A C 1
ATOM 609 O O . GLU A 1 81 ? -6.885 1.735 2.096 1.00 96.12 81 GLU A O 1
ATOM 614 N N . LEU A 1 82 ? -5.634 -0.115 1.872 1.00 95.94 82 LEU A N 1
ATOM 615 C CA . LEU A 1 82 ? -5.788 -0.288 0.426 1.00 95.94 82 LEU A CA 1
ATOM 616 C C . LEU A 1 82 ? -6.772 -1.428 0.174 1.00 95.94 82 LEU A C 1
ATOM 618 O O . LEU A 1 82 ? -6.528 -2.540 0.642 1.00 95.94 82 LEU A O 1
ATOM 622 N N . LYS A 1 83 ? -7.876 -1.160 -0.526 1.00 95.56 83 LYS A N 1
ATOM 623 C CA . LYS A 1 83 ? -9.007 -2.091 -0.666 1.00 95.56 83 LYS A CA 1
ATOM 624 C C . LYS A 1 83 ? -9.545 -2.115 -2.097 1.00 95.56 83 LYS A C 1
ATOM 626 O O . LYS A 1 83 ? -9.297 -1.194 -2.875 1.00 95.56 83 LYS A O 1
ATOM 631 N N . SER A 1 84 ? -10.336 -3.139 -2.424 1.00 94.12 84 SER A N 1
ATOM 632 C CA . SER A 1 84 ? -11.090 -3.185 -3.685 1.00 94.12 84 SER A CA 1
ATOM 633 C C . SER A 1 84 ? -12.519 -2.692 -3.503 1.00 94.12 84 SER A C 1
ATOM 635 O O . SER A 1 84 ? -13.170 -3.005 -2.509 1.00 94.12 84 SER A O 1
ATOM 637 N N . ALA A 1 85 ? -13.037 -1.974 -4.499 1.00 91.88 85 ALA A N 1
ATOM 638 C CA . ALA A 1 85 ? -14.464 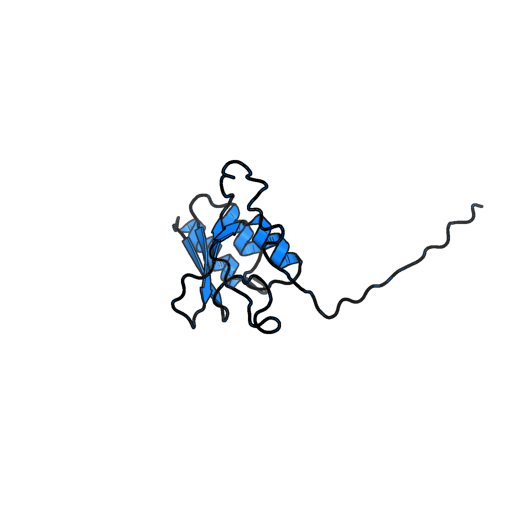-1.658 -4.599 1.00 91.88 85 ALA A CA 1
ATOM 639 C C . ALA A 1 85 ? -15.325 -2.880 -4.983 1.00 91.88 85 ALA A C 1
ATOM 641 O O . ALA A 1 85 ? -16.544 -2.851 -4.825 1.00 91.88 85 ALA A O 1
ATOM 642 N N . PHE A 1 86 ? -14.699 -3.950 -5.480 1.00 92.69 86 PHE A N 1
ATOM 643 C CA . PHE A 1 86 ? -15.358 -5.136 -6.031 1.00 92.69 86 PHE A CA 1
ATOM 644 C C . PHE A 1 86 ? -15.235 -6.380 -5.140 1.00 92.69 86 PHE A C 1
ATOM 646 O O . PHE A 1 86 ? -15.787 -7.425 -5.479 1.00 92.69 86 PHE A O 1
ATOM 653 N N . SER A 1 87 ? -14.530 -6.292 -4.007 1.00 90.69 87 SER A N 1
ATOM 654 C CA . SER A 1 87 ? -14.357 -7.404 -3.067 1.00 90.69 87 SER A CA 1
ATOM 655 C C . SER A 1 87 ? -14.517 -6.938 -1.614 1.00 90.69 87 SER A C 1
ATOM 657 O O . SER A 1 87 ? -13.974 -5.895 -1.251 1.00 90.69 87 SER A O 1
ATOM 659 N N . PRO A 1 88 ? -15.216 -7.706 -0.751 1.00 90.06 88 PRO A N 1
ATOM 660 C CA . PRO A 1 88 ? -15.337 -7.409 0.678 1.00 90.06 88 PRO A CA 1
ATOM 661 C C . PRO A 1 88 ? -14.083 -7.788 1.486 1.00 90.06 88 PRO A C 1
ATOM 663 O O . PRO A 1 88 ? -14.091 -7.708 2.716 1.00 90.06 88 PRO A O 1
ATOM 666 N N . GLU A 1 89 ? -13.022 -8.254 0.827 1.00 91.75 89 GLU A N 1
ATOM 667 C CA . GLU A 1 89 ? -11.761 -8.589 1.479 1.00 91.75 89 GLU A CA 1
ATOM 668 C C . GLU A 1 89 ? -11.144 -7.392 2.219 1.00 91.75 89 GLU A C 1
ATOM 670 O O . GLU A 1 89 ? -11.375 -6.220 1.913 1.00 91.75 89 GLU A O 1
ATOM 675 N N . LYS A 1 90 ? -10.334 -7.699 3.238 1.00 92.06 90 LYS A N 1
ATOM 676 C CA . LYS A 1 90 ? -9.738 -6.681 4.117 1.00 92.06 90 LYS A CA 1
ATOM 677 C C . LYS A 1 90 ? -8.717 -5.795 3.400 1.00 92.06 90 LYS A C 1
ATOM 679 O O . LYS A 1 90 ? -8.506 -4.671 3.846 1.00 92.06 90 LYS A O 1
ATOM 684 N N . GLY A 1 91 ? -8.108 -6.300 2.329 1.00 94.62 91 GLY A N 1
ATOM 685 C CA . GLY A 1 91 ? -7.043 -5.625 1.599 1.00 94.62 91 GLY A CA 1
ATOM 686 C C . GLY A 1 91 ? -5.750 -5.500 2.404 1.00 94.62 91 GLY A C 1
ATOM 687 O O . GLY A 1 91 ? -5.421 -6.379 3.202 1.00 94.62 91 GLY A O 1
ATOM 688 N N . THR A 1 92 ? -5.012 -4.413 2.190 1.00 95.94 92 THR A N 1
ATOM 689 C CA . THR A 1 92 ? -3.689 -4.182 2.787 1.00 95.94 92 THR A CA 1
ATOM 690 C C . THR A 1 92 ? -3.709 -3.013 3.756 1.00 95.94 92 THR A C 1
ATOM 692 O O . THR A 1 92 ? -4.069 -1.899 3.387 1.00 95.94 92 THR A O 1
ATOM 695 N N . LYS A 1 93 ? -3.232 -3.232 4.982 1.00 95.88 93 LYS A N 1
ATOM 696 C CA . LYS A 1 93 ? -3.031 -2.175 5.981 1.00 95.88 93 LYS A CA 1
ATOM 697 C C . LYS A 1 93 ? -1.586 -1.666 5.961 1.00 95.88 93 LYS A C 1
ATOM 699 O O . LYS A 1 93 ? -0.661 -2.470 6.075 1.00 95.88 93 LYS A O 1
ATOM 704 N N . VAL A 1 94 ? -1.391 -0.351 5.877 1.00 94.69 94 VAL A N 1
ATOM 705 C CA . VAL A 1 94 ? -0.064 0.289 5.824 1.00 94.69 94 VAL A CA 1
ATOM 706 C C . VAL A 1 94 ? 0.311 0.858 7.197 1.00 94.69 94 VAL A C 1
ATOM 708 O O . VAL A 1 94 ? -0.482 1.564 7.825 1.00 94.69 94 VAL A O 1
ATOM 711 N N . LEU A 1 95 ? 1.505 0.524 7.694 1.00 90.81 95 LEU A N 1
ATOM 712 C CA . LEU A 1 95 ? 1.962 0.797 9.064 1.00 90.81 95 LEU A CA 1
ATOM 713 C C . LEU A 1 95 ? 3.247 1.645 9.076 1.00 90.81 95 LEU A C 1
ATOM 715 O O . LEU A 1 95 ? 4.102 1.474 8.212 1.00 90.81 95 LEU A O 1
ATOM 719 N N . LYS A 1 96 ? 3.414 2.541 10.067 1.00 86.12 96 LYS A N 1
ATOM 720 C CA . LYS A 1 96 ? 4.608 3.415 10.192 1.00 86.12 96 LYS A CA 1
ATOM 721 C C . LYS A 1 96 ? 5.905 2.641 10.454 1.00 86.12 96 LYS A C 1
ATOM 723 O O . LYS A 1 96 ? 6.939 3.020 9.922 1.00 86.12 96 LYS A O 1
ATOM 728 N N . LYS A 1 97 ? 5.840 1.587 11.270 1.00 75.56 97 LYS A N 1
ATOM 729 C CA . LYS A 1 97 ? 6.895 0.592 11.499 1.00 75.56 97 LYS A CA 1
ATOM 730 C C . LYS A 1 97 ? 6.297 -0.546 12.321 1.00 75.56 97 LYS A C 1
ATOM 732 O O . LYS A 1 97 ? 5.516 -0.274 13.237 1.00 75.56 97 LYS A O 1
ATOM 737 N N . VAL A 1 98 ? 6.608 -1.795 12.007 1.00 60.00 98 VAL A N 1
ATOM 738 C CA . VAL A 1 98 ? 6.300 -2.927 12.883 1.00 60.00 98 VAL A CA 1
ATOM 739 C C . VAL A 1 98 ? 7.462 -3.047 13.870 1.00 60.00 98 VAL A C 1
ATOM 741 O O . VAL A 1 98 ? 8.620 -3.002 13.466 1.00 60.00 98 VAL A O 1
ATOM 744 N N . GLU A 1 99 ? 7.193 -3.162 15.173 1.00 56.12 99 GLU A 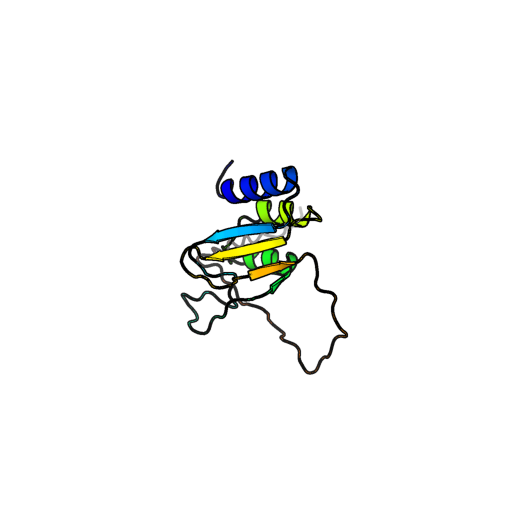N 1
ATOM 745 C CA . GLU A 1 99 ? 8.252 -3.552 16.110 1.00 56.12 99 GLU A CA 1
ATOM 746 C C . GLU A 1 99 ? 8.783 -4.925 15.683 1.00 56.12 99 GLU A C 1
ATOM 748 O O . GLU A 1 99 ? 8.053 -5.921 15.699 1.00 56.12 99 GLU A O 1
ATOM 753 N N . GLU A 1 100 ? 10.048 -4.978 15.262 1.00 52.53 100 GLU A N 1
ATOM 754 C CA . GLU A 1 100 ? 10.727 -6.233 14.970 1.00 52.53 100 GLU A CA 1
ATOM 755 C C . GLU A 1 100 ? 10.835 -7.039 16.270 1.00 52.53 100 GLU A C 1
ATOM 757 O O . GLU A 1 100 ? 11.696 -6.805 17.121 1.00 52.53 100 GLU A O 1
ATOM 762 N N . GLY A 1 101 ? 9.953 -8.027 16.436 1.00 51.16 101 GLY A N 1
ATOM 763 C CA . GLY A 1 101 ? 10.217 -9.130 17.351 1.00 51.16 101 GLY A CA 1
ATOM 764 C C . GLY A 1 101 ? 11.571 -9.757 17.001 1.00 51.16 101 GLY A C 1
ATOM 765 O O . GLY A 1 101 ? 11.921 -9.835 15.825 1.00 51.16 101 GLY A O 1
ATOM 766 N N . LYS A 1 102 ? 12.333 -10.168 18.029 1.00 43.56 102 LYS A N 1
ATOM 767 C CA . LYS A 1 102 ? 13.685 -10.759 17.928 1.00 43.56 102 LYS A CA 1
ATOM 768 C C . LYS A 1 102 ? 13.893 -11.518 16.612 1.00 43.56 102 LYS A C 1
ATOM 770 O O . LYS A 1 102 ? 13.182 -12.482 16.341 1.00 43.56 102 LYS A O 1
ATOM 775 N N . ILE A 1 103 ? 14.889 -11.088 15.839 1.00 49.66 103 ILE A N 1
ATOM 776 C CA . ILE A 1 103 ? 15.235 -11.663 14.536 1.00 49.66 103 ILE A CA 1
ATOM 777 C C . ILE A 1 103 ? 15.579 -13.150 14.713 1.00 49.66 103 ILE A C 1
ATOM 779 O O . ILE A 1 103 ? 16.662 -13.497 15.183 1.00 49.66 103 ILE A O 1
ATOM 783 N N . ASP A 1 104 ? 14.655 -14.029 14.328 1.00 50.88 104 ASP A N 1
ATOM 784 C CA . ASP A 1 104 ? 14.906 -15.460 14.179 1.00 50.88 104 ASP A CA 1
ATOM 785 C C . ASP A 1 104 ? 15.352 -15.742 12.738 1.00 50.88 104 ASP A C 1
ATOM 787 O O . ASP A 1 104 ? 14.577 -15.679 11.781 1.00 50.88 104 ASP A O 1
ATOM 791 N N . PHE A 1 105 ? 16.637 -16.046 12.573 1.00 58.91 105 PHE A N 1
ATOM 792 C CA . PHE A 1 105 ? 17.245 -16.323 11.272 1.00 58.91 105 PHE A CA 1
ATOM 793 C C . PHE A 1 105 ? 16.740 -17.623 10.619 1.00 58.91 105 PHE A C 1
ATOM 795 O O . PHE A 1 105 ? 17.002 -17.832 9.436 1.00 58.91 105 PHE A O 1
ATOM 802 N N . LYS A 1 106 ? 16.005 -18.491 11.334 1.00 57.59 106 LYS A N 1
ATOM 803 C CA . LYS A 1 106 ? 15.491 -19.761 10.785 1.00 57.59 106 LYS A CA 1
ATOM 804 C C . LYS A 1 106 ? 14.183 -19.634 9.997 1.00 57.59 106 LYS A C 1
ATOM 806 O O . LYS A 1 106 ? 13.830 -20.566 9.281 1.00 57.59 106 LYS A O 1
ATOM 811 N N . THR A 1 107 ? 13.466 -18.515 10.104 1.00 57.66 107 THR A N 1
ATOM 812 C CA . THR A 1 107 ? 12.102 -18.357 9.554 1.00 57.66 107 THR A CA 1
ATOM 813 C C . THR A 1 107 ? 11.963 -17.213 8.540 1.00 57.66 107 THR A C 1
ATOM 815 O O . THR A 1 107 ? 10.851 -16.871 8.131 1.00 57.66 107 THR A O 1
ATOM 818 N N . LYS A 1 108 ? 13.075 -16.613 8.093 1.00 58.25 108 LYS A N 1
ATOM 819 C CA . LYS A 1 108 ? 13.043 -15.382 7.292 1.00 58.25 108 LYS A CA 1
ATOM 820 C C . LYS A 1 108 ? 12.412 -15.578 5.906 1.00 58.25 108 LYS A C 1
ATOM 822 O O . LYS A 1 108 ? 12.887 -16.358 5.084 1.00 58.25 108 LYS A O 1
ATOM 827 N N . LYS A 1 109 ? 11.398 -14.762 5.604 1.00 59.81 109 LYS A N 1
ATOM 828 C CA . LYS A 1 109 ? 11.064 -14.388 4.223 1.00 59.81 109 LYS A CA 1
ATOM 829 C C . LYS A 1 109 ? 12.114 -13.380 3.755 1.00 59.81 109 LYS A C 1
ATOM 831 O O . LYS A 1 109 ? 12.154 -12.268 4.267 1.00 59.81 109 LYS A O 1
ATOM 836 N N . PHE A 1 110 ? 12.972 -13.777 2.818 1.00 72.31 110 PHE A N 1
ATOM 837 C CA . PHE A 1 110 ? 14.033 -12.913 2.275 1.00 72.31 110 PHE A CA 1
ATOM 838 C C . PHE A 1 110 ? 13.520 -11.887 1.261 1.00 72.31 110 PHE A C 1
ATOM 840 O O . PHE A 1 110 ? 14.153 -10.861 1.050 1.00 72.31 110 PHE A O 1
ATOM 847 N N . ALA A 1 111 ? 12.364 -12.154 0.661 1.00 82.75 111 ALA A N 1
ATOM 848 C CA . ALA A 1 111 ? 11.682 -11.249 -0.243 1.00 82.75 111 ALA A CA 1
ATOM 849 C C . ALA A 1 111 ? 10.204 -11.176 0.147 1.00 82.75 111 ALA A C 1
ATOM 851 O O . ALA A 1 111 ? 9.581 -12.195 0.468 1.00 82.75 111 ALA A O 1
ATOM 852 N N . ARG A 1 112 ? 9.652 -9.961 0.141 1.00 84.81 112 ARG A N 1
ATOM 853 C CA . ARG A 1 112 ? 8.237 -9.702 0.437 1.00 84.81 112 ARG A CA 1
ATOM 854 C C . ARG A 1 112 ? 7.389 -9.783 -0.828 1.00 84.81 112 ARG A C 1
ATOM 856 O O . ARG A 1 112 ? 6.350 -10.440 -0.825 1.00 84.81 112 ARG A O 1
ATOM 863 N N . ALA A 1 113 ? 7.855 -9.123 -1.884 1.00 90.94 113 ALA A N 1
ATOM 864 C CA . ALA A 1 113 ? 7.171 -9.013 -3.157 1.00 90.94 113 ALA A CA 1
ATOM 865 C C . ALA A 1 113 ? 8.161 -8.776 -4.303 1.00 90.94 113 ALA A C 1
ATOM 867 O O . ALA A 1 113 ? 9.291 -8.345 -4.077 1.00 90.94 113 ALA A O 1
ATOM 868 N N . VAL A 1 114 ? 7.705 -9.030 -5.526 1.00 93.62 114 VAL A N 1
ATOM 869 C CA . VAL A 1 114 ? 8.408 -8.719 -6.772 1.00 93.62 114 VAL A CA 1
ATOM 870 C C . VAL A 1 114 ? 7.584 -7.700 -7.546 1.00 93.62 114 VAL A C 1
ATOM 872 O O . VAL A 1 114 ? 6.369 -7.834 -7.677 1.00 93.62 114 VAL A O 1
ATOM 875 N N . THR A 1 115 ? 8.255 -6.680 -8.062 1.00 93.94 115 THR A N 1
ATOM 876 C CA . THR A 1 115 ? 7.666 -5.637 -8.903 1.00 93.94 115 THR A CA 1
ATOM 877 C C . THR A 1 115 ? 8.399 -5.601 -10.237 1.00 93.94 115 THR A C 1
ATOM 879 O O . THR A 1 115 ? 9.484 -6.169 -10.374 1.00 93.94 115 THR A O 1
ATOM 882 N N . HIS A 1 116 ? 7.778 -5.006 -11.249 1.00 91.50 116 HIS A N 1
ATOM 883 C CA . HIS A 1 116 ? 8.385 -4.875 -12.564 1.00 91.50 116 HIS A CA 1
ATOM 884 C C . HIS A 1 116 ? 7.967 -3.547 -13.194 1.00 91.50 116 HIS A C 1
ATOM 886 O O . HIS A 1 116 ? 6.856 -3.062 -12.972 1.00 91.50 116 HIS A O 1
ATOM 892 N N . ILE A 1 117 ? 8.863 -2.978 -13.997 1.00 91.81 117 ILE A N 1
ATOM 893 C CA . ILE A 1 117 ? 8.597 -1.806 -14.830 1.00 91.81 117 ILE A CA 1
ATOM 894 C C . ILE A 1 117 ? 8.868 -2.235 -16.274 1.00 91.81 117 ILE A C 1
ATOM 896 O O . ILE A 1 117 ? 10.024 -2.510 -16.606 1.00 91.81 117 ILE A O 1
ATOM 900 N N . PRO A 1 118 ? 7.833 -2.354 -17.122 1.00 89.50 118 PRO A N 1
ATOM 901 C CA . PRO A 1 118 ? 8.030 -2.624 -18.539 1.00 89.50 118 PRO A CA 1
ATOM 902 C C . PRO A 1 118 ? 8.568 -1.381 -19.265 1.00 89.50 118 PRO A C 1
ATOM 904 O O . PRO A 1 118 ? 8.544 -0.272 -18.731 1.00 89.50 118 PRO A O 1
ATOM 907 N N . ASP A 1 119 ? 9.032 -1.577 -20.499 1.00 92.69 119 ASP A N 1
ATOM 908 C CA . ASP A 1 119 ? 9.342 -0.497 -21.450 1.00 92.69 119 ASP A CA 1
ATOM 909 C C . ASP A 1 119 ? 10.435 0.495 -21.002 1.00 92.69 119 ASP A C 1
ATOM 911 O O . ASP A 1 119 ? 10.401 1.684 -21.325 1.00 92.69 119 ASP A O 1
ATOM 915 N N . ILE A 1 120 ? 11.446 0.011 -20.274 1.00 92.62 120 ILE A N 1
ATOM 916 C CA . ILE A 1 120 ? 12.622 0.815 -19.914 1.00 92.62 120 ILE A CA 1
ATOM 917 C C . ILE A 1 120 ? 13.551 0.958 -21.126 1.00 92.62 120 ILE A C 1
ATOM 919 O O . ILE A 1 120 ? 14.036 -0.031 -21.675 1.00 92.62 120 ILE A O 1
ATOM 923 N N . ILE A 1 121 ? 13.869 2.204 -21.485 1.00 94.94 121 ILE A N 1
ATOM 924 C CA . ILE A 1 121 ? 14.916 2.540 -22.456 1.00 94.94 121 ILE A CA 1
ATOM 925 C C . ILE A 1 121 ? 16.165 2.976 -21.689 1.00 94.94 121 ILE A C 1
ATOM 927 O O . ILE A 1 121 ? 16.123 3.927 -20.911 1.00 94.94 121 ILE A O 1
ATOM 931 N N . GLN A 1 122 ? 17.291 2.307 -21.937 1.00 95.31 122 GLN A N 1
ATOM 932 C CA . GLN A 1 122 ? 18.586 2.683 -21.377 1.00 95.31 122 GLN A CA 1
ATOM 933 C C . GLN A 1 122 ? 19.410 3.434 -22.426 1.00 95.31 122 GLN A C 1
ATOM 935 O O . GLN A 1 122 ? 19.709 2.899 -23.492 1.00 95.31 122 GLN A O 1
ATOM 940 N N . ILE A 1 123 ? 19.803 4.668 -22.107 1.00 94.94 123 ILE A N 1
ATOM 941 C CA . ILE A 1 123 ? 20.727 5.466 -22.919 1.00 94.94 123 ILE A CA 1
ATOM 942 C C . ILE A 1 123 ? 22.066 5.506 -22.188 1.00 94.94 123 ILE A C 1
ATOM 944 O O . ILE A 1 123 ? 22.136 5.914 -21.030 1.00 94.94 123 ILE A O 1
ATOM 948 N N . SER A 1 124 ? 23.135 5.081 -22.855 1.00 94.88 124 SER A N 1
ATOM 949 C CA . SER A 1 124 ? 24.496 5.149 -22.321 1.00 94.88 124 SER A CA 1
ATOM 950 C C . SER A 1 124 ? 25.324 6.118 -23.151 1.00 94.88 124 SER A C 1
ATOM 952 O O . SER A 1 124 ? 25.554 5.884 -24.334 1.00 94.88 124 SER A O 1
ATOM 954 N N . ILE A 1 125 ? 25.775 7.201 -22.520 1.00 92.62 125 ILE A N 1
ATOM 955 C CA . ILE A 1 125 ? 26.678 8.181 -23.127 1.00 92.62 125 ILE A CA 1
ATOM 956 C C . ILE A 1 125 ? 28.083 7.855 -22.634 1.00 92.62 125 ILE A C 1
ATOM 958 O O . ILE A 1 125 ? 28.352 7.925 -21.436 1.00 92.62 125 ILE A O 1
ATOM 962 N N . LYS A 1 126 ? 28.973 7.476 -23.550 1.00 91.62 126 LYS A N 1
ATOM 963 C CA . LYS A 1 126 ? 30.407 7.429 -23.265 1.00 91.62 126 LYS A CA 1
ATOM 964 C C . LYS A 1 126 ? 30.976 8.804 -23.576 1.00 91.62 126 LYS A C 1
ATOM 966 O O . LYS A 1 126 ? 30.812 9.285 -24.693 1.00 91.62 126 LYS A O 1
ATOM 971 N N . LEU A 1 127 ? 31.598 9.424 -22.585 1.00 87.94 127 LEU A N 1
ATOM 972 C CA . LEU A 1 127 ? 32.416 10.609 -22.796 1.00 87.94 127 LEU A CA 1
ATOM 973 C C . LEU A 1 127 ? 33.828 10.123 -23.123 1.00 87.94 127 LEU A C 1
ATOM 975 O O . LEU A 1 127 ? 34.317 9.203 -22.464 1.00 87.94 127 LEU A O 1
ATOM 979 N N . GLU A 1 128 ? 34.450 10.691 -24.151 1.00 81.56 128 GLU A N 1
ATOM 980 C CA . GLU A 1 128 ? 35.896 10.557 -24.311 1.00 81.56 128 GLU A CA 1
ATOM 981 C C . GLU A 1 128 ? 36.551 11.277 -23.129 1.00 81.56 128 GLU A C 1
ATOM 983 O O . GLU A 1 128 ? 36.107 12.359 -22.731 1.00 81.56 128 GLU A O 1
ATOM 988 N N . GLU A 1 129 ? 37.554 10.648 -22.513 1.00 71.56 129 GLU A N 1
ATOM 989 C CA . GLU A 1 129 ? 38.428 11.369 -21.593 1.00 71.56 129 GLU A CA 1
ATOM 990 C C . GLU A 1 129 ? 38.981 12.565 -22.365 1.00 71.56 129 GLU A C 1
ATOM 992 O O . GLU A 1 129 ? 39.448 12.400 -23.494 1.00 71.56 129 GLU A O 1
ATOM 997 N N . ASN A 1 130 ? 38.889 13.765 -21.783 1.00 62.22 130 ASN A N 1
ATOM 998 C CA . ASN A 1 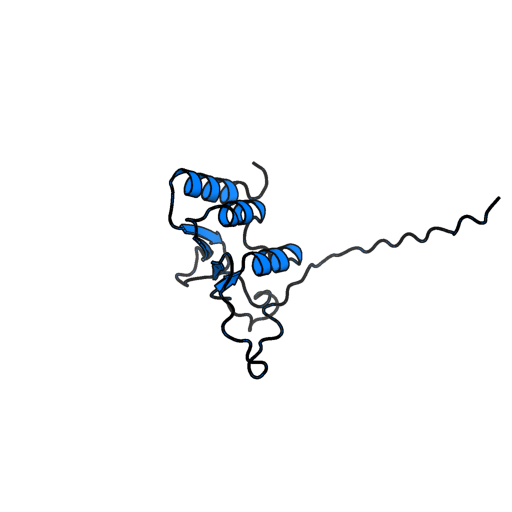130 ? 39.696 14.879 -22.255 1.00 62.22 130 ASN A CA 1
ATOM 999 C C . ASN A 1 130 ? 41.137 14.373 -22.283 1.00 62.22 130 ASN A C 1
ATOM 1001 O O . ASN A 1 130 ? 41.743 14.159 -21.235 1.00 62.22 130 ASN A O 1
ATOM 1005 N N . ILE A 1 131 ? 41.651 14.139 -23.485 1.00 60.97 131 ILE A N 1
ATOM 1006 C CA . ILE A 1 131 ? 43.081 14.102 -23.706 1.00 60.97 131 IL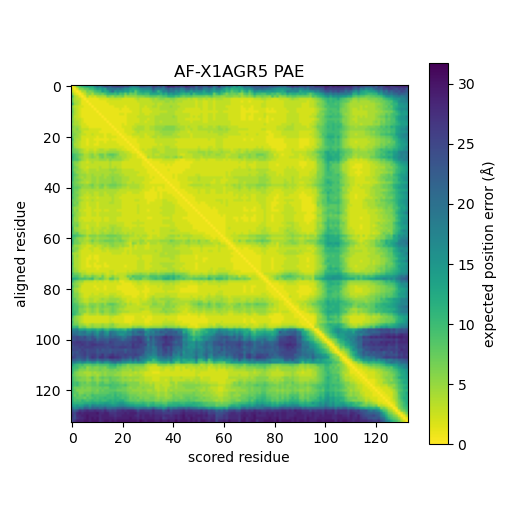E A CA 1
ATOM 1007 C C . ILE A 1 131 ? 43.502 15.544 -23.430 1.00 60.97 131 ILE A C 1
ATOM 1009 O O . ILE A 1 131 ? 43.119 16.440 -24.179 1.00 60.97 131 ILE A O 1
ATOM 1013 N N . ASP A 1 132 ? 44.143 15.753 -22.280 1.00 65.56 132 ASP A N 1
ATOM 1014 C CA . ASP A 1 132 ? 44.707 17.033 -21.859 1.00 65.56 132 ASP A CA 1
ATOM 1015 C C . ASP A 1 132 ? 45.424 17.725 -23.029 1.00 65.56 132 ASP A C 1
ATOM 1017 O O . ASP A 1 132 ? 46.331 17.127 -23.608 1.00 65.56 132 ASP A O 1
ATOM 1021 N N . GLU A 1 133 ? 45.068 18.983 -23.304 1.00 45.47 133 GLU A N 1
ATOM 1022 C CA . GLU A 1 133 ? 45.994 20.059 -23.702 1.00 45.47 133 GLU A CA 1
ATOM 1023 C C . GLU A 1 133 ? 45.521 21.401 -23.121 1.00 45.47 133 GLU A C 1
ATOM 1025 O O . GLU A 1 133 ? 44.341 21.775 -23.327 1.00 45.47 133 GLU A O 1
#

Foldseek 3Di:
DPPQVVLLVQLVVCLVVLHQEGEDADQDAADWQEPCVVPVPIDFDAEDELVRVVVQVVAADDQHDNVSSVSQLVGPRYWYAGGYPPDPDRYYIYDNDDPDDPDDVVDDPPGRHDGHDPDDDDDDDDDDPPPDD

Solvent-accessible surface area (backbone atoms only — not comparable to full-atom values): 8206 Å² total; per-residue (Å²): 118,69,95,50,37,65,52,34,49,53,39,52,49,32,61,76,68,69,34,66,55,45,78,49,72,39,92,48,52,39,51,49,34,28,58,56,91,80,37,80,84,42,42,74,38,61,66,46,35,50,68,57,52,50,54,40,38,76,43,46,46,84,85,70,45,65,71,23,51,52,54,35,67,75,40,92,56,41,39,46,32,32,23,18,78,86,46,93,61,85,28,14,39,46,37,92,68,77,85,79,67,82,88,58,86,89,73,66,76,88,68,83,58,54,66,60,68,80,91,79,82,86,85,85,84,83,76,78,77,80,76,86,130

pLDDT: mean 86.81, std 13.11, range [43.56, 96.44]

Nearest PDB structures (foldseek):
  3ab4-assembly2_G  TM=9.273E-01  e=8.291E-10  Corynebacterium glutamicum
  3ab4-assembly3_K  TM=8.980E-01  e=5.604E-10  Corynebacterium glutamicum
  3c1m-assembly1_D  TM=8.535E-01  e=2.030E-08  Methanocaldococcus jannaschii
  2hmf-assembly1_A  TM=8.505E-01  e=6.570E-08  Methanocaldococcus jannaschii
  3c1m-assembly3_C  TM=8.242E-01  e=2.166E-08  Methanocaldococcus jannaschii

Radius of gyration: 18.94 Å; Cα contacts (8 Å, |Δi|>4): 196; chains: 1; bounding box: 61×40×42 Å

Mean predicted aligned error: 7.4 Å